Protein AF-A0A835YXX0-F1 (afdb_monomer_lite)

Foldseek 3Di:
DVVVQVVDPPNQAAPEEAAAFPPRDDDSRYHHPDDAWLVVPDPDDDPVNVVCCVVPVLCCLQCQQVVVDPVVSVVVVVVLVCCRVGLRDFPLDDDDGDDDPPSCPVVCCVPPVCNGGDVVQEEEDAACQVAPNDPPHPHRRRHSYYHYPPHDPVRCVVCVVVVSCVRHPPDDPDDDD

Organism: NCBI:txid303371

Structure (mmCIF, N/CA/C/O backbone):
data_AF-A0A835YXX0-F1
#
_entry.id   AF-A0A835YXX0-F1
#
loop_
_atom_site.group_PDB
_atom_site.id
_atom_site.type_symbol
_atom_site.label_atom_id
_atom_site.label_alt_id
_atom_site.label_comp_id
_atom_site.label_asym_id
_atom_site.label_entity_id
_atom_site.label_seq_id
_atom_site.pdbx_PDB_ins_code
_atom_site.Cartn_x
_atom_site.Cartn_y
_atom_site.Cartn_z
_atom_site.occupancy
_atom_site.B_iso_or_equiv
_atom_site.auth_seq_id
_atom_site.auth_comp_id
_atom_site.auth_asym_id
_atom_site.auth_atom_id
_atom_site.pdbx_PDB_model_num
ATOM 1 N N . PHE A 1 1 ? 25.281 10.749 -30.511 1.00 73.44 1 PHE A N 1
ATOM 2 C CA . PHE A 1 1 ? 24.303 10.268 -29.516 1.00 73.44 1 PHE A CA 1
ATOM 3 C C . PHE A 1 1 ? 23.213 9.397 -30.138 1.00 73.44 1 PHE A C 1
ATOM 5 O O . PHE A 1 1 ? 23.322 8.194 -30.010 1.00 73.44 1 PHE A O 1
ATOM 12 N N . ILE A 1 2 ? 22.204 9.932 -30.852 1.00 80.12 2 ILE A N 1
ATOM 13 C CA . ILE A 1 2 ? 21.102 9.095 -31.399 1.00 80.12 2 ILE A CA 1
ATOM 14 C C . ILE A 1 2 ? 21.614 8.022 -32.373 1.00 80.12 2 ILE A C 1
ATOM 16 O O . ILE A 1 2 ? 21.200 6.874 -32.293 1.00 80.12 2 ILE A O 1
ATOM 20 N N . LYS A 1 3 ? 22.549 8.381 -33.262 1.00 79.38 3 LYS A N 1
ATOM 21 C CA . LYS A 1 3 ? 23.158 7.426 -34.203 1.00 79.38 3 LYS A CA 1
ATOM 22 C C . LYS A 1 3 ? 23.943 6.323 -33.491 1.00 79.38 3 LYS A C 1
ATOM 24 O O . LYS A 1 3 ? 23.839 5.178 -33.895 1.00 79.38 3 LYS A O 1
ATOM 29 N N . ASP A 1 4 ? 24.658 6.675 -32.426 1.00 80.62 4 ASP A N 1
ATOM 30 C CA . ASP A 1 4 ? 25.449 5.723 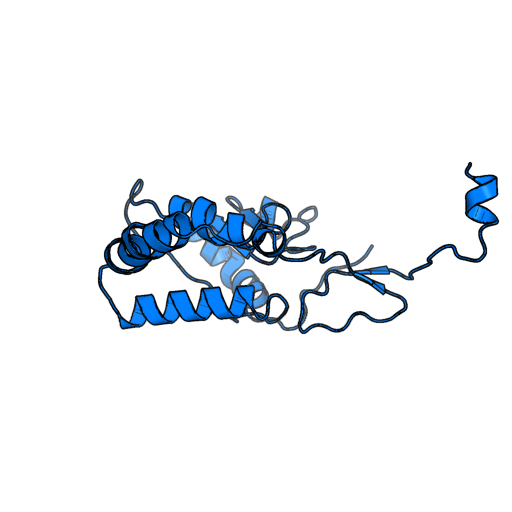-31.640 1.00 80.62 4 ASP A CA 1
ATOM 31 C C . ASP A 1 4 ? 24.534 4.766 -30.856 1.00 80.62 4 ASP A C 1
ATOM 33 O O . ASP A 1 4 ? 24.804 3.577 -30.803 1.00 80.62 4 ASP A O 1
ATOM 37 N N . TRP A 1 5 ? 23.402 5.260 -30.336 1.00 78.38 5 TRP A N 1
ATOM 38 C CA . TRP A 1 5 ? 22.388 4.443 -29.655 1.00 78.38 5 TRP A CA 1
ATOM 39 C C . TRP A 1 5 ? 21.662 3.473 -30.598 1.00 78.38 5 TRP A C 1
ATOM 41 O O . TRP A 1 5 ? 21.375 2.345 -30.223 1.00 78.38 5 TRP A O 1
ATOM 51 N N . MET A 1 6 ? 21.388 3.888 -31.839 1.00 77.25 6 MET A N 1
ATOM 52 C CA . MET A 1 6 ? 20.780 3.009 -32.850 1.00 77.25 6 MET A CA 1
ATOM 53 C C . MET A 1 6 ? 21.742 1.941 -33.391 1.00 77.25 6 MET A C 1
ATOM 55 O O . MET A 1 6 ? 21.287 0.994 -34.026 1.00 77.25 6 MET A O 1
ATOM 59 N N . MET A 1 7 ? 23.051 2.124 -33.204 1.00 82.88 7 MET A N 1
ATOM 60 C CA . MET A 1 7 ? 24.098 1.188 -33.632 1.00 82.88 7 MET A CA 1
ATOM 61 C C . MET A 1 7 ? 24.572 0.272 -32.499 1.00 82.88 7 MET A C 1
ATOM 63 O O . MET A 1 7 ? 25.449 -0.557 -32.725 1.00 82.88 7 MET A O 1
ATOM 67 N N . ASP A 1 8 ? 24.023 0.432 -31.297 1.00 84.12 8 ASP A N 1
ATOM 68 C CA . ASP A 1 8 ? 24.349 -0.395 -30.143 1.00 84.12 8 ASP A CA 1
ATOM 69 C C . ASP A 1 8 ? 23.656 -1.762 -30.272 1.00 84.12 8 ASP A C 1
ATOM 71 O O . ASP A 1 8 ? 22.429 -1.857 -30.210 1.00 84.12 8 ASP A O 1
ATOM 75 N N . GLU A 1 9 ? 24.440 -2.821 -30.487 1.00 81.56 9 GLU A N 1
ATOM 76 C CA . GLU A 1 9 ? 23.938 -4.199 -30.603 1.00 81.56 9 GLU A CA 1
ATOM 77 C C . GLU A 1 9 ? 23.382 -4.738 -29.272 1.00 81.56 9 GLU A C 1
ATOM 79 O O . GLU A 1 9 ? 22.570 -5.664 -29.280 1.00 81.56 9 GLU A O 1
ATOM 84 N N . ASP A 1 10 ? 23.749 -4.124 -28.140 1.00 83.06 10 ASP A N 1
ATOM 85 C CA . ASP A 1 10 ? 23.280 -4.484 -26.800 1.00 83.06 10 ASP A CA 1
ATOM 86 C C . ASP A 1 10 ? 22.044 -3.667 -26.367 1.00 83.06 10 ASP A C 1
ATOM 88 O O . ASP A 1 10 ? 21.599 -3.743 -25.210 1.00 83.06 10 ASP A O 1
ATOM 92 N N . VAL A 1 11 ? 21.453 -2.875 -27.277 1.00 82.75 11 VAL A N 1
ATOM 93 C CA . VAL A 1 11 ? 20.273 -2.066 -26.965 1.00 82.75 11 VAL A CA 1
ATOM 94 C C . VAL A 1 11 ? 19.095 -2.957 -26.571 1.00 82.75 11 VAL A C 1
ATOM 96 O O . VAL A 1 11 ? 18.605 -3.805 -27.319 1.00 82.75 11 VAL A O 1
ATOM 99 N N . ARG A 1 12 ? 18.596 -2.745 -25.353 1.00 81.62 12 ARG A N 1
ATOM 100 C CA . ARG A 1 12 ? 17.437 -3.484 -24.853 1.00 81.62 12 ARG A CA 1
ATOM 101 C C . ARG A 1 12 ? 16.183 -3.022 -25.581 1.00 81.62 12 ARG A C 1
ATOM 103 O O . ARG A 1 12 ? 15.818 -1.849 -25.512 1.00 81.62 12 ARG A O 1
ATOM 110 N N . THR A 1 13 ? 15.511 -3.962 -26.229 1.00 84.94 13 THR A N 1
ATOM 111 C CA . THR A 1 13 ? 14.230 -3.756 -26.905 1.00 84.94 13 THR A CA 1
ATOM 112 C C . THR A 1 13 ? 13.159 -4.608 -26.235 1.00 84.94 13 THR A C 1
ATOM 114 O O . THR A 1 13 ? 13.409 -5.742 -25.832 1.00 84.94 13 THR A O 1
ATOM 117 N N . TYR A 1 14 ? 11.975 -4.025 -26.070 1.00 87.25 14 TYR A N 1
ATOM 118 C CA . TYR A 1 14 ? 10.814 -4.658 -25.452 1.00 87.25 14 TYR A CA 1
ATOM 119 C C . TYR A 1 14 ? 9.582 -4.329 -26.289 1.00 87.25 14 TYR A C 1
ATOM 121 O O . TYR A 1 14 ? 9.492 -3.233 -26.846 1.00 87.25 14 TYR A O 1
ATOM 129 N N . ASP A 1 15 ? 8.632 -5.255 -26.342 1.00 88.94 15 ASP A N 1
ATOM 130 C CA . ASP A 1 15 ? 7.392 -5.101 -27.103 1.00 88.94 15 ASP A CA 1
ATOM 131 C C . ASP A 1 15 ? 6.415 -4.165 -26.383 1.00 88.94 15 ASP A C 1
ATOM 133 O O . ASP A 1 15 ? 5.690 -3.397 -27.016 1.00 88.94 15 ASP A O 1
ATOM 137 N N . CYS A 1 16 ? 6.393 -4.215 -25.047 1.00 85.75 16 CYS A N 1
ATOM 138 C CA . CYS A 1 16 ? 5.541 -3.369 -24.221 1.00 85.75 16 CYS A CA 1
ATOM 139 C C . CYS A 1 16 ? 6.114 -3.126 -22.815 1.00 85.75 16 CYS A C 1
ATOM 141 O O . CYS A 1 16 ? 7.094 -3.741 -22.381 1.00 85.75 16 CYS A O 1
ATOM 143 N N . LEU A 1 17 ? 5.479 -2.190 -22.109 1.00 88.00 17 LEU A N 1
ATOM 144 C CA . LEU A 1 17 ? 5.702 -1.905 -20.695 1.00 88.00 17 LEU A CA 1
ATOM 145 C C . LEU A 1 17 ? 4.563 -2.530 -19.884 1.00 88.00 17 LEU A C 1
ATOM 147 O O . LEU A 1 17 ? 3.403 -2.372 -20.266 1.00 88.00 17 LEU A O 1
ATOM 151 N N . ASP A 1 18 ? 4.877 -3.162 -18.756 1.00 88.44 18 ASP A N 1
ATOM 152 C CA . ASP A 1 18 ? 3.865 -3.700 -17.842 1.00 88.44 18 ASP A CA 1
ATOM 153 C C . ASP A 1 18 ? 4.310 -3.582 -16.379 1.00 88.44 18 ASP A C 1
ATOM 155 O O . ASP A 1 18 ? 5.498 -3.471 -16.080 1.00 88.44 18 ASP A O 1
ATOM 159 N N . PHE A 1 19 ? 3.369 -3.599 -15.441 1.00 88.81 19 PHE A N 1
ATOM 160 C CA . PHE A 1 19 ? 3.649 -3.557 -14.012 1.00 88.81 19 PHE A CA 1
ATOM 161 C C . PHE A 1 19 ? 3.489 -4.932 -13.388 1.00 88.81 19 PHE A C 1
ATOM 163 O O . PHE A 1 19 ? 2.383 -5.368 -13.077 1.00 88.81 19 PHE A O 1
ATOM 170 N N . LEU A 1 20 ? 4.622 -5.592 -13.158 1.00 91.56 20 LEU A N 1
ATOM 171 C CA . LEU A 1 20 ? 4.680 -6.988 -12.739 1.00 91.56 20 LEU A CA 1
ATOM 172 C C . LEU A 1 20 ? 5.396 -7.118 -11.382 1.00 91.56 20 LEU A C 1
ATOM 174 O O . LEU A 1 20 ? 6.533 -7.595 -11.316 1.00 91.56 20 LEU A O 1
ATOM 178 N N . PRO A 1 21 ? 4.785 -6.655 -10.274 1.00 92.31 21 PRO A N 1
ATOM 179 C CA . PRO A 1 21 ? 5.305 -6.902 -8.936 1.00 92.31 21 PRO A CA 1
ATOM 180 C C . PRO A 1 21 ? 5.284 -8.402 -8.582 1.00 92.31 21 PRO A C 1
ATOM 182 O O . PRO A 1 21 ? 4.361 -9.121 -8.972 1.00 92.31 21 PRO A O 1
ATOM 185 N N . PRO A 1 22 ? 6.250 -8.901 -7.789 1.00 92.25 22 PRO A N 1
ATOM 186 C CA . PRO A 1 22 ? 6.268 -10.290 -7.339 1.00 92.25 22 PRO A CA 1
ATOM 187 C C . PRO A 1 22 ? 4.958 -10.691 -6.642 1.00 92.25 22 PRO A C 1
ATOM 189 O O . PRO A 1 22 ? 4.424 -9.902 -5.863 1.00 92.25 22 PRO A O 1
ATOM 192 N N . PRO A 1 23 ? 4.434 -11.908 -6.861 1.00 91.75 23 PRO A N 1
ATOM 193 C CA . PRO A 1 23 ? 5.087 -13.048 -7.510 1.00 91.75 23 PRO A CA 1
ATOM 194 C C . PRO A 1 23 ? 4.886 -13.131 -9.036 1.00 91.75 23 PRO A C 1
ATOM 196 O O . PRO A 1 23 ? 5.187 -14.175 -9.618 1.00 91.75 23 PRO A O 1
ATOM 199 N N . LEU A 1 24 ? 4.371 -12.080 -9.686 1.00 90.56 24 LEU A N 1
ATOM 200 C CA . LEU A 1 24 ? 4.191 -12.069 -11.139 1.00 90.56 24 LEU A CA 1
ATOM 201 C C . LEU A 1 24 ? 5.542 -12.240 -11.845 1.00 90.56 24 LEU A C 1
ATOM 203 O O . LEU A 1 24 ? 6.556 -11.678 -11.428 1.00 90.56 24 LEU A O 1
ATOM 207 N N . GLN A 1 25 ? 5.549 -13.044 -12.906 1.00 90.62 25 GLN A N 1
ATOM 208 C CA . GLN A 1 25 ? 6.741 -13.314 -13.704 1.00 90.62 25 GLN A CA 1
ATOM 209 C C . GLN A 1 25 ? 6.799 -12.339 -14.873 1.00 90.62 25 GLN A C 1
ATOM 211 O O . GLN A 1 25 ? 5.803 -12.159 -15.567 1.00 90.62 25 GLN A O 1
ATOM 216 N N . CYS A 1 26 ? 7.964 -11.732 -15.097 1.00 89.62 26 CYS A N 1
ATOM 217 C CA . CYS A 1 26 ? 8.183 -10.836 -16.226 1.00 89.62 26 CYS A CA 1
ATOM 218 C C . CYS A 1 26 ? 8.631 -11.633 -17.457 1.00 89.62 26 CYS A C 1
ATOM 220 O O . CYS A 1 26 ? 9.711 -12.231 -17.412 1.00 89.62 26 CYS A O 1
ATOM 222 N N . PRO A 1 27 ? 7.856 -11.642 -18.558 1.00 90.94 27 PRO A N 1
ATOM 223 C CA . PRO A 1 27 ? 8.320 -12.185 -19.829 1.00 90.94 27 PRO A CA 1
ATOM 224 C C . PRO A 1 27 ? 9.552 -11.424 -20.339 1.00 90.94 27 PRO A C 1
ATOM 226 O O . PRO A 1 27 ? 9.725 -10.241 -20.048 1.00 90.94 27 PRO A O 1
ATOM 229 N N . SER A 1 28 ? 10.401 -12.079 -21.133 1.00 90.25 28 SER A N 1
ATOM 230 C CA . SER A 1 28 ? 11.650 -11.482 -21.634 1.00 90.25 28 SER A CA 1
ATOM 231 C C . SER A 1 28 ? 11.436 -10.306 -22.589 1.00 90.25 28 SER A C 1
ATOM 233 O O . SER A 1 28 ? 12.310 -9.455 -22.712 1.00 90.25 28 SER A O 1
ATOM 235 N N . ASN A 1 29 ? 10.288 -10.264 -23.266 1.00 90.19 29 ASN A N 1
ATOM 236 C CA . ASN A 1 29 ? 9.906 -9.221 -24.214 1.00 90.19 29 ASN A CA 1
ATOM 237 C C . ASN A 1 29 ? 9.126 -8.063 -23.567 1.00 90.19 29 ASN A C 1
ATOM 239 O O . ASN A 1 29 ? 8.717 -7.144 -24.270 1.00 90.19 29 ASN A O 1
ATOM 243 N N . VAL A 1 30 ? 8.925 -8.081 -22.246 1.00 89.88 30 VAL A N 1
ATOM 244 C CA . VAL A 1 30 ? 8.189 -7.046 -21.509 1.00 89.88 30 VAL A CA 1
ATOM 245 C C . VAL A 1 30 ? 9.139 -6.314 -20.572 1.00 89.88 30 VAL A C 1
ATOM 247 O O . VAL A 1 30 ? 9.938 -6.930 -19.867 1.00 89.88 30 VAL A O 1
ATOM 250 N N . TYR A 1 31 ? 9.043 -4.988 -20.532 1.00 89.75 31 TYR A N 1
ATOM 251 C CA . TYR A 1 31 ? 9.752 -4.201 -19.533 1.00 89.75 31 TYR A CA 1
ATOM 252 C C . TYR A 1 31 ? 8.897 -4.047 -18.274 1.00 89.75 31 TYR A C 1
ATOM 254 O O . TYR A 1 31 ? 7.833 -3.426 -18.308 1.00 89.75 31 TYR A O 1
ATOM 262 N N . ASN A 1 32 ? 9.388 -4.567 -17.148 1.00 91.69 32 ASN A N 1
ATOM 263 C CA . ASN A 1 32 ? 8.717 -4.424 -15.862 1.00 91.69 32 ASN A CA 1
ATOM 264 C C . ASN A 1 32 ? 8.890 -3.010 -15.283 1.00 91.69 32 ASN A C 1
ATOM 266 O O . ASN A 1 32 ? 9.995 -2.589 -14.941 1.00 91.69 32 ASN A O 1
ATOM 270 N N . CYS A 1 33 ? 7.785 -2.297 -15.100 1.00 90.50 33 CYS A N 1
ATOM 271 C CA . CYS A 1 33 ? 7.735 -0.992 -14.453 1.00 90.50 33 CYS A CA 1
ATOM 272 C C . CYS A 1 33 ? 7.754 -1.060 -12.918 1.00 90.50 33 CYS A C 1
ATOM 274 O O . CYS A 1 33 ? 7.877 -0.017 -12.273 1.00 90.50 33 CYS A O 1
ATOM 276 N N . TYR A 1 34 ? 7.635 -2.245 -12.310 1.00 91.75 34 TYR A N 1
ATOM 277 C CA . TYR A 1 34 ? 7.808 -2.410 -10.871 1.00 91.75 34 TYR A CA 1
ATOM 278 C C . TYR A 1 34 ? 9.291 -2.360 -10.492 1.00 91.75 34 TYR A C 1
ATOM 280 O O . TYR A 1 34 ? 10.098 -3.169 -10.941 1.00 91.75 34 TYR A O 1
ATOM 288 N N . TYR A 1 35 ? 9.642 -1.431 -9.606 1.00 90.19 35 TYR A N 1
ATOM 289 C CA . TYR A 1 35 ? 11.027 -1.178 -9.197 1.00 90.19 35 TYR A CA 1
ATOM 290 C C . TYR A 1 35 ? 11.304 -1.503 -7.721 1.00 90.19 35 TYR A C 1
ATOM 292 O O . TYR A 1 35 ? 12.325 -1.076 -7.174 1.00 90.19 35 TYR A O 1
ATOM 300 N N . GLY A 1 36 ? 10.416 -2.251 -7.065 1.00 92.44 36 GLY A N 1
ATOM 301 C CA . GLY A 1 36 ? 10.552 -2.601 -5.652 1.00 92.44 36 GLY A CA 1
ATOM 302 C C . GLY A 1 36 ? 9.859 -1.622 -4.706 1.00 92.44 36 GLY A C 1
ATOM 303 O O . GLY A 1 36 ? 9.634 -0.457 -5.037 1.00 92.44 36 GLY A O 1
ATOM 304 N N . LEU A 1 37 ? 9.551 -2.112 -3.505 1.00 93.19 37 LEU A N 1
ATOM 305 C CA . LEU A 1 37 ? 8.986 -1.315 -2.418 1.00 93.19 37 LEU A CA 1
ATOM 306 C C . LEU A 1 37 ? 9.967 -0.233 -1.956 1.00 93.19 37 LEU A C 1
ATOM 308 O O . LEU A 1 37 ? 11.177 -0.463 -1.900 1.00 93.19 37 LEU A O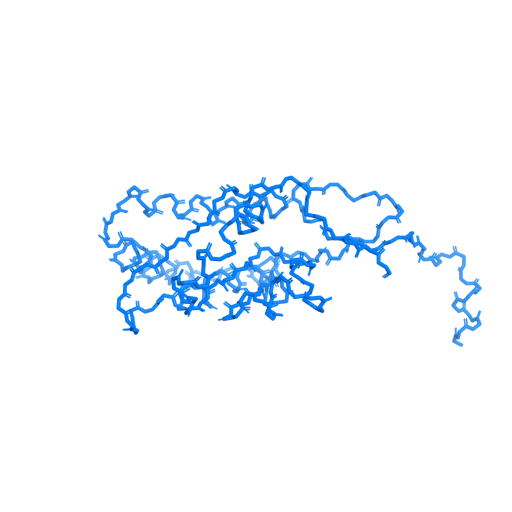 1
ATOM 312 N N . ALA A 1 38 ? 9.442 0.923 -1.553 1.00 92.00 38 ALA A N 1
ATOM 313 C CA . ALA A 1 38 ? 10.259 1.997 -0.992 1.00 92.00 38 ALA A CA 1
ATOM 314 C C . ALA A 1 38 ? 11.015 1.551 0.271 1.00 92.00 38 ALA A C 1
ATOM 316 O O . ALA A 1 38 ? 12.201 1.854 0.403 1.00 92.00 38 ALA A O 1
ATOM 317 N N . VAL A 1 39 ? 10.378 0.755 1.140 1.00 88.75 39 VAL A N 1
ATOM 318 C CA . VAL A 1 39 ? 11.006 0.246 2.372 1.00 88.75 39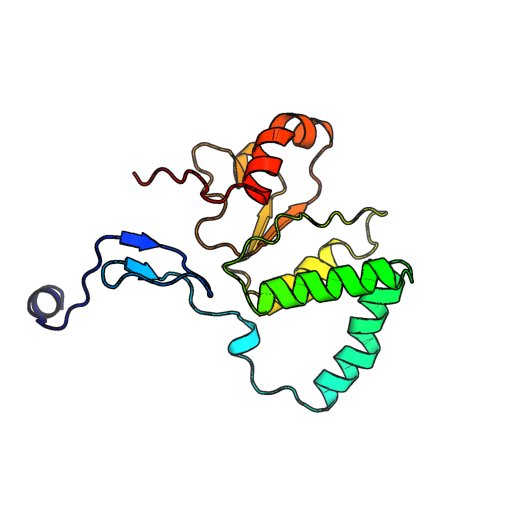 VAL A CA 1
ATOM 319 C C . VAL A 1 39 ? 12.236 -0.625 2.105 1.00 88.75 39 VAL A C 1
ATOM 321 O O . VAL A 1 39 ? 13.192 -0.587 2.870 1.00 88.75 39 VAL A O 1
ATOM 324 N N . ALA A 1 40 ? 12.266 -1.356 0.986 1.00 89.50 40 ALA A N 1
ATOM 325 C CA . ALA A 1 40 ? 13.377 -2.245 0.641 1.00 89.50 40 ALA A CA 1
ATOM 326 C C . ALA A 1 40 ? 14.669 -1.490 0.274 1.00 89.50 40 ALA A C 1
ATOM 328 O O . ALA A 1 40 ? 15.722 -2.103 0.122 1.00 89.50 40 ALA A O 1
ATOM 329 N N . ARG A 1 41 ? 14.584 -0.166 0.100 1.00 88.50 41 ARG A N 1
ATOM 330 C CA . ARG A 1 41 ? 15.710 0.717 -0.235 1.00 88.50 41 ARG A CA 1
ATOM 331 C C . ARG A 1 41 ? 16.232 1.494 0.971 1.00 88.50 41 ARG A C 1
ATOM 333 O O . ARG A 1 41 ? 17.203 2.234 0.832 1.00 88.50 41 ARG A O 1
ATOM 340 N N . LEU A 1 42 ? 15.568 1.380 2.119 1.00 87.81 42 LEU A N 1
ATOM 341 C CA . LEU A 1 42 ? 16.000 2.023 3.351 1.00 87.81 42 LEU A CA 1
ATOM 342 C C . LEU A 1 42 ? 17.183 1.257 3.961 1.00 87.81 42 LEU A C 1
ATOM 344 O O . LEU A 1 42 ? 17.315 0.050 3.739 1.00 87.81 42 LEU A O 1
ATOM 348 N N . PRO A 1 43 ? 18.059 1.939 4.721 1.00 88.12 43 PRO A N 1
ATOM 349 C CA . PRO A 1 43 ? 19.071 1.252 5.511 1.00 88.12 43 PRO A CA 1
ATOM 350 C C . PRO A 1 43 ? 18.413 0.297 6.514 1.00 88.12 43 PRO A C 1
ATOM 352 O O . PRO A 1 43 ? 17.233 0.429 6.844 1.00 88.12 43 PRO A O 1
ATOM 355 N N . ALA A 1 44 ? 19.193 -0.664 7.010 1.00 86.25 44 ALA A N 1
ATOM 356 C CA . ALA A 1 44 ? 18.736 -1.530 8.088 1.00 86.25 44 ALA A CA 1
ATOM 357 C C . ALA A 1 44 ? 18.266 -0.686 9.283 1.00 86.25 44 ALA A C 1
ATOM 359 O O . ALA A 1 44 ? 18.916 0.299 9.638 1.00 86.25 44 ALA A O 1
ATOM 360 N N . ALA A 1 45 ? 17.144 -1.094 9.878 1.00 84.75 45 ALA A N 1
ATOM 361 C CA . ALA A 1 45 ? 16.551 -0.411 11.018 1.00 84.75 45 ALA A CA 1
ATOM 362 C C . ALA A 1 45 ? 17.552 -0.323 12.178 1.00 84.75 45 ALA A C 1
ATOM 364 O O . ALA A 1 45 ? 18.183 -1.320 12.549 1.00 84.75 45 ALA A O 1
ATOM 365 N N . ALA A 1 46 ? 17.685 0.867 12.756 1.00 86.56 46 ALA A N 1
ATOM 366 C CA . ALA A 1 46 ? 18.400 1.051 14.006 1.00 86.56 46 ALA A CA 1
ATOM 367 C C . ALA A 1 46 ? 17.597 0.419 15.161 1.00 86.56 46 ALA A C 1
ATOM 369 O O . ALA A 1 46 ? 16.375 0.288 15.065 1.00 86.56 46 ALA A O 1
ATOM 370 N N . PRO A 1 47 ? 18.239 0.061 16.288 1.00 84.44 47 PRO A N 1
ATOM 371 C CA . PRO A 1 47 ? 17.524 -0.439 17.466 1.00 84.44 47 PRO A CA 1
ATOM 372 C C . PRO A 1 47 ? 16.391 0.490 17.929 1.00 84.44 47 PRO A C 1
ATOM 374 O O . PRO A 1 47 ? 15.321 0.015 18.294 1.00 84.44 47 PRO A O 1
ATOM 377 N N . THR A 1 48 ? 16.596 1.805 17.823 1.00 83.25 48 THR A N 1
ATOM 378 C CA . THR A 1 48 ? 15.589 2.830 18.136 1.00 83.25 48 THR A CA 1
ATOM 379 C C . THR A 1 48 ? 14.360 2.754 17.232 1.00 83.25 48 THR A C 1
ATOM 381 O O . THR A 1 48 ? 13.247 2.928 17.711 1.00 83.25 48 THR A O 1
ATOM 384 N N . ASP A 1 49 ? 14.524 2.418 15.949 1.00 84.50 49 ASP A N 1
ATOM 385 C CA . ASP A 1 49 ? 13.395 2.287 15.016 1.00 84.50 49 ASP A CA 1
ATOM 386 C C . ASP A 1 49 ? 12.507 1.089 15.389 1.00 84.50 49 ASP A C 1
ATOM 388 O O . ASP A 1 49 ? 11.285 1.113 15.224 1.00 84.50 49 ASP A O 1
ATOM 392 N N . VAL A 1 50 ? 13.123 0.022 15.911 1.00 83.81 50 VAL A N 1
ATOM 393 C CA . VAL A 1 50 ? 12.407 -1.154 16.418 1.00 83.81 50 VAL A CA 1
ATOM 394 C C . VAL A 1 50 ? 11.657 -0.801 17.703 1.00 83.81 50 VAL A C 1
ATOM 396 O O . VAL A 1 50 ? 10.499 -1.187 17.859 1.00 83.81 50 VAL A O 1
ATOM 399 N N . GLU A 1 51 ? 12.273 -0.036 18.605 1.00 85.44 51 GLU A N 1
ATOM 400 C CA . GLU A 1 51 ? 11.607 0.462 19.814 1.00 85.44 51 GLU A CA 1
ATOM 401 C C . GLU A 1 51 ? 10.399 1.344 19.472 1.00 85.44 51 GLU A C 1
ATOM 403 O O . GLU A 1 51 ? 9.314 1.102 20.001 1.00 85.44 51 GLU A O 1
ATOM 408 N N . ASP A 1 52 ? 10.531 2.278 18.527 1.00 84.62 52 ASP A N 1
ATOM 409 C CA . ASP A 1 52 ? 9.434 3.145 18.077 1.00 84.62 52 ASP A CA 1
ATOM 410 C C . ASP A 1 52 ? 8.294 2.353 17.418 1.00 84.62 52 ASP A C 1
ATOM 412 O O . ASP A 1 52 ? 7.108 2.615 17.659 1.00 84.62 52 ASP A O 1
ATOM 416 N N . LEU A 1 53 ? 8.623 1.333 16.619 1.00 84.50 53 LEU A N 1
ATOM 417 C CA . LEU A 1 53 ? 7.630 0.429 16.039 1.00 84.50 53 LEU A CA 1
ATOM 418 C C . LEU A 1 53 ? 6.805 -0.255 17.138 1.00 84.50 53 LEU A C 1
ATOM 420 O O . LEU A 1 53 ? 5.572 -0.239 17.089 1.00 84.50 53 LEU A O 1
ATOM 424 N N . HIS A 1 54 ? 7.475 -0.835 18.134 1.00 86.50 54 HIS A N 1
ATOM 425 C CA . HIS A 1 54 ? 6.829 -1.565 19.224 1.00 86.50 54 HIS A CA 1
ATOM 426 C C . HIS A 1 54 ? 6.127 -0.652 20.241 1.00 86.50 54 HIS A C 1
ATOM 428 O O . HIS A 1 54 ? 5.098 -1.045 20.789 1.00 86.50 54 HIS A O 1
ATOM 434 N N . GLY A 1 55 ? 6.659 0.544 20.491 1.00 87.69 55 GLY A N 1
ATOM 435 C CA . GLY A 1 55 ? 6.169 1.485 21.499 1.00 87.69 55 GLY A CA 1
ATOM 436 C C . GLY A 1 55 ? 5.096 2.450 20.998 1.00 87.69 55 GLY A C 1
ATOM 437 O O . GLY A 1 55 ? 4.272 2.905 21.791 1.00 87.69 55 GLY A O 1
ATOM 438 N N . HIS A 1 56 ? 5.066 2.745 19.696 1.00 86.56 56 HIS A N 1
ATOM 439 C CA . HIS A 1 56 ? 4.172 3.761 19.137 1.00 86.56 56 HIS A CA 1
ATOM 440 C C . HIS A 1 56 ? 3.310 3.236 17.992 1.00 86.56 56 HIS A C 1
ATOM 442 O O . HIS A 1 56 ? 2.084 3.334 18.060 1.00 86.56 56 HIS A O 1
ATOM 448 N N . VAL A 1 57 ? 3.911 2.642 16.960 1.00 87.38 57 VAL A N 1
ATOM 449 C CA . VAL A 1 57 ? 3.173 2.274 15.739 1.00 87.38 57 VAL A CA 1
ATOM 450 C C . VAL A 1 57 ? 2.218 1.102 15.981 1.00 87.38 57 VAL A C 1
ATOM 452 O O . VAL A 1 57 ? 1.038 1.195 15.642 1.00 87.38 57 VAL A O 1
ATOM 455 N N . LEU A 1 58 ? 2.694 0.010 16.588 1.00 90.06 58 LEU A N 1
ATOM 456 C CA . LEU A 1 58 ? 1.862 -1.167 16.859 1.00 90.06 58 LEU A CA 1
ATOM 457 C C . LEU A 1 58 ? 0.732 -0.877 17.870 1.00 90.06 58 LEU A C 1
ATOM 459 O O . LEU A 1 58 ? -0.408 -1.251 17.580 1.00 90.06 58 LEU A O 1
ATOM 463 N N . PRO A 1 59 ? 0.973 -0.171 18.996 1.00 91.50 59 PRO A N 1
ATOM 464 C CA . PRO A 1 59 ? -0.102 0.245 19.897 1.00 91.50 59 PRO A CA 1
ATOM 465 C C . PRO A 1 59 ? -1.111 1.173 19.221 1.00 91.50 59 PRO A C 1
ATOM 467 O O . PRO A 1 59 ? -2.311 0.967 19.360 1.00 91.50 59 PRO A O 1
ATOM 470 N N . PHE A 1 60 ? -0.661 2.134 18.406 1.00 89.06 60 PHE A N 1
ATOM 471 C CA . PHE A 1 60 ? -1.569 2.987 17.636 1.00 89.06 60 PHE A CA 1
ATOM 472 C C . PHE A 1 60 ? -2.467 2.168 16.694 1.00 89.06 60 PHE A C 1
ATOM 474 O O . PHE A 1 60 ? -3.684 2.364 16.657 1.00 89.06 60 PHE A O 1
ATOM 481 N N . MET A 1 61 ? -1.893 1.209 15.961 1.00 89.00 61 MET A N 1
ATOM 482 C CA . MET A 1 61 ? -2.665 0.326 15.083 1.00 89.00 61 MET A CA 1
ATOM 483 C C . MET A 1 61 ? -3.685 -0.521 15.858 1.00 89.00 61 MET A C 1
ATOM 485 O O . MET A 1 61 ? -4.805 -0.718 15.388 1.00 89.00 61 MET A O 1
ATOM 489 N N . ARG A 1 62 ? -3.325 -1.027 17.038 1.00 92.75 62 ARG A N 1
ATOM 490 C CA . ARG A 1 62 ? -4.217 -1.858 17.852 1.00 92.75 62 ARG A CA 1
ATOM 491 C C . ARG A 1 62 ? -5.303 -1.033 18.538 1.00 92.75 62 ARG A C 1
ATOM 493 O O . ARG A 1 62 ? -6.489 -1.299 18.356 1.00 92.75 62 ARG A O 1
ATOM 500 N N . ASP A 1 63 ? -4.898 -0.041 19.316 1.00 90.81 63 ASP A N 1
ATOM 501 C CA . ASP A 1 63 ? -5.764 0.628 20.283 1.00 90.81 63 ASP A CA 1
ATOM 502 C C . ASP A 1 63 ? -6.577 1.747 19.630 1.00 90.81 63 ASP A C 1
ATOM 504 O O . ASP A 1 63 ? -7.743 1.929 19.970 1.00 90.81 63 ASP A O 1
ATOM 508 N N . ILE A 1 64 ? -6.005 2.452 18.646 1.00 87.38 64 ILE A N 1
ATOM 509 C CA . ILE A 1 64 ? -6.678 3.570 17.969 1.00 87.38 64 ILE A CA 1
ATOM 510 C C . ILE A 1 64 ? -7.369 3.097 16.691 1.00 87.38 64 ILE A C 1
ATOM 512 O O . ILE A 1 64 ? -8.576 3.255 16.539 1.00 87.38 64 ILE A O 1
ATOM 516 N N . MET A 1 65 ? -6.628 2.477 15.771 1.00 86.56 65 MET A N 1
ATOM 517 C CA . MET A 1 65 ? -7.164 2.089 14.459 1.00 86.56 65 MET A CA 1
ATOM 518 C C . MET A 1 65 ? -8.108 0.882 14.541 1.00 86.56 65 MET A C 1
ATOM 520 O O . MET A 1 65 ? -9.112 0.846 13.833 1.00 86.56 65 MET A O 1
ATOM 524 N N . CYS A 1 66 ? -7.806 -0.094 15.399 1.00 90.38 66 CYS A N 1
ATOM 525 C CA . CYS A 1 66 ? -8.632 -1.292 15.572 1.00 90.38 66 CYS A CA 1
ATOM 526 C C . CYS A 1 66 ? -9.512 -1.239 16.830 1.00 90.38 66 CYS A C 1
ATOM 528 O O . CYS A 1 66 ? -10.173 -2.230 17.138 1.00 90.38 66 CYS A O 1
ATOM 530 N N . ASN A 1 67 ? -9.544 -0.106 17.544 1.00 91.31 67 ASN A N 1
ATOM 531 C CA . ASN A 1 67 ? -10.332 0.097 18.765 1.00 91.31 67 ASN A CA 1
ATOM 532 C C . ASN A 1 67 ? -10.121 -1.017 19.816 1.00 91.31 67 ASN A C 1
ATOM 534 O O . ASN A 1 67 ? -11.074 -1.541 20.394 1.00 91.31 67 ASN A O 1
ATOM 538 N N . GLY A 1 68 ? -8.874 -1.469 19.983 1.00 93.38 68 GLY A N 1
ATOM 539 C CA . GLY A 1 68 ? -8.505 -2.552 20.899 1.00 93.38 68 GLY A CA 1
ATOM 540 C C . GLY A 1 68 ? -8.997 -3.947 20.484 1.00 93.38 68 GLY A C 1
ATOM 541 O O . GLY A 1 68 ? -8.871 -4.895 21.257 1.00 93.38 68 GLY A O 1
ATOM 542 N N . ASN A 1 69 ? -9.566 -4.109 19.284 1.00 95.50 69 ASN A N 1
ATOM 543 C CA . ASN A 1 69 ? -10.036 -5.401 18.796 1.00 95.50 69 ASN A CA 1
ATOM 544 C C . ASN A 1 69 ? -8.878 -6.221 18.211 1.00 95.50 69 ASN A C 1
ATOM 546 O O . ASN A 1 69 ? -8.443 -6.001 17.078 1.00 95.50 69 ASN A O 1
ATOM 550 N N . ASP A 1 70 ? -8.427 -7.218 18.970 1.00 95.56 70 ASP A N 1
ATOM 551 C CA . ASP A 1 70 ? -7.290 -8.064 18.598 1.00 95.56 70 ASP A CA 1
ATOM 552 C C . ASP A 1 70 ? -7.507 -8.853 17.297 1.00 95.56 70 ASP A C 1
ATOM 554 O O . ASP A 1 70 ? -6.561 -9.040 16.532 1.00 95.56 70 ASP A O 1
ATOM 558 N N . ALA A 1 71 ? -8.736 -9.288 17.001 1.00 96.19 71 ALA A N 1
ATOM 559 C CA . ALA A 1 71 ? -9.023 -10.029 15.772 1.00 96.19 71 ALA A CA 1
ATOM 560 C C . ALA A 1 71 ? -8.899 -9.132 14.530 1.00 96.19 71 ALA A C 1
ATOM 562 O O . ALA A 1 71 ? -8.295 -9.531 13.531 1.00 96.19 71 ALA A O 1
ATOM 563 N N . VAL A 1 72 ? -9.423 -7.904 14.608 1.00 93.94 72 VAL A N 1
ATOM 564 C CA . VAL A 1 72 ? -9.303 -6.903 13.536 1.00 93.94 72 VAL A CA 1
ATOM 565 C C . VAL A 1 72 ? -7.847 -6.478 13.371 1.00 93.94 72 VAL A C 1
ATOM 567 O O . VAL A 1 72 ? -7.338 -6.460 12.252 1.00 93.94 72 VAL A O 1
ATOM 570 N N . TYR A 1 73 ? -7.147 -6.222 14.475 1.00 94.19 73 TYR A N 1
ATOM 571 C CA . TYR A 1 73 ? -5.732 -5.863 14.461 1.00 94.19 73 TYR A CA 1
ATOM 572 C C . TYR A 1 73 ? -4.869 -6.932 13.782 1.00 94.19 73 TYR A C 1
ATOM 574 O O . TYR A 1 73 ? -4.126 -6.627 12.847 1.00 94.19 73 TYR A O 1
ATOM 582 N N . GLN A 1 74 ? -5.028 -8.201 14.167 1.00 95.62 74 GLN A N 1
ATOM 583 C CA . GLN A 1 74 ? -4.315 -9.311 13.530 1.00 95.62 74 GLN A CA 1
ATOM 584 C C . GLN A 1 74 ? -4.636 -9.434 12.038 1.00 95.62 74 GLN A C 1
ATOM 586 O O . GLN A 1 74 ? -3.760 -9.789 11.247 1.00 95.62 74 GLN A O 1
ATOM 591 N N . TYR A 1 75 ? -5.879 -9.162 11.637 1.00 95.12 75 TYR A N 1
ATOM 592 C CA . TYR A 1 75 ? -6.266 -9.174 10.231 1.00 95.12 75 TYR A CA 1
ATOM 593 C C . TYR A 1 75 ? -5.562 -8.068 9.440 1.00 95.12 75 TYR A C 1
ATOM 595 O O . TYR A 1 75 ? -4.941 -8.355 8.419 1.00 95.12 75 TYR A O 1
ATOM 603 N N . VAL A 1 76 ? -5.589 -6.829 9.938 1.00 92.44 76 VAL A N 1
ATOM 604 C CA . VAL A 1 76 ? -4.916 -5.680 9.310 1.00 92.44 76 VAL A CA 1
ATOM 605 C C . VAL A 1 76 ? -3.412 -5.925 9.189 1.00 92.44 76 VAL A C 1
ATOM 607 O O . VAL A 1 76 ? -2.826 -5.653 8.143 1.00 92.44 76 VAL A O 1
ATOM 610 N N . GLN A 1 77 ? -2.779 -6.491 10.220 1.00 92.25 77 GLN A N 1
ATOM 611 C CA . GLN A 1 77 ? -1.363 -6.860 10.157 1.00 92.25 77 GLN A CA 1
ATOM 612 C C . GLN A 1 77 ? -1.079 -7.899 9.065 1.00 92.25 77 GLN A C 1
ATOM 614 O O . GLN A 1 77 ? -0.101 -7.763 8.332 1.00 92.25 77 GLN A O 1
ATOM 619 N N . LYS A 1 78 ? -1.928 -8.926 8.933 1.00 93.81 78 LYS A N 1
ATOM 620 C CA . LYS A 1 78 ? -1.793 -9.950 7.886 1.00 93.81 78 LYS A CA 1
ATOM 621 C C . LYS A 1 78 ? -2.036 -9.384 6.488 1.00 93.81 78 LYS A C 1
ATOM 623 O O . LYS A 1 78 ? -1.313 -9.760 5.571 1.00 93.81 78 LYS A O 1
ATOM 628 N N . ASP A 1 79 ? -3.004 -8.482 6.322 1.00 92.75 79 ASP A N 1
ATOM 629 C CA . ASP A 1 79 ? -3.242 -7.779 5.054 1.00 92.75 79 ASP A CA 1
ATOM 630 C C . ASP A 1 79 ? -2.011 -6.955 4.654 1.00 92.75 79 ASP A C 1
ATOM 632 O O . ASP A 1 79 ? -1.497 -7.114 3.545 1.00 92.75 79 ASP A O 1
ATOM 636 N N . LEU A 1 80 ? -1.458 -6.167 5.583 1.00 91.38 80 LEU A N 1
ATOM 637 C CA . LEU A 1 80 ? -0.242 -5.391 5.344 1.00 91.38 80 LEU A CA 1
ATOM 638 C C . LEU A 1 80 ? 0.955 -6.290 5.000 1.00 91.38 80 LEU A C 1
ATOM 640 O O . LEU A 1 80 ? 1.660 -6.029 4.025 1.00 91.38 80 LEU A O 1
ATOM 644 N N . ALA A 1 81 ? 1.159 -7.374 5.754 1.00 92.38 81 ALA A N 1
ATOM 645 C CA . ALA A 1 81 ? 2.217 -8.344 5.489 1.00 92.38 81 ALA A CA 1
ATOM 646 C C . ALA A 1 81 ? 2.067 -8.980 4.100 1.00 92.38 81 ALA A C 1
ATOM 648 O O . ALA A 1 81 ? 3.039 -9.036 3.349 1.00 92.38 81 ALA A O 1
ATOM 649 N N . ASN A 1 82 ? 0.852 -9.385 3.719 1.00 92.62 82 ASN A N 1
ATOM 650 C CA . ASN A 1 82 ? 0.582 -9.964 2.407 1.00 92.62 82 ASN A CA 1
ATOM 651 C C . ASN A 1 82 ? 0.878 -8.970 1.273 1.00 92.62 82 ASN A C 1
ATOM 653 O O . ASN A 1 82 ? 1.502 -9.349 0.288 1.00 92.62 82 ASN A O 1
ATOM 657 N N . ARG A 1 83 ? 0.514 -7.690 1.424 1.00 92.06 83 ARG A N 1
ATOM 658 C CA . ARG A 1 83 ? 0.820 -6.647 0.425 1.00 92.06 83 ARG A CA 1
ATOM 659 C C . ARG A 1 83 ? 2.318 -6.385 0.274 1.00 92.06 83 ARG A C 1
ATOM 661 O O . ARG A 1 83 ? 2.780 -6.128 -0.831 1.00 92.06 83 ARG A O 1
ATOM 668 N N . VAL A 1 84 ? 3.074 -6.439 1.369 1.00 91.81 84 VAL A N 1
ATOM 669 C CA . VAL A 1 84 ? 4.532 -6.236 1.351 1.00 91.81 84 VAL A CA 1
ATOM 670 C C . VAL A 1 84 ? 5.255 -7.463 0.785 1.00 91.81 84 VAL A C 1
ATOM 672 O O . VAL A 1 84 ? 6.187 -7.328 -0.001 1.00 91.81 84 VAL A O 1
ATOM 675 N N . GLN A 1 85 ? 4.832 -8.669 1.161 1.00 93.12 85 GLN A N 1
ATOM 676 C CA . GLN A 1 85 ? 5.497 -9.914 0.766 1.00 93.12 85 GLN A CA 1
ATOM 677 C C . GLN A 1 85 ? 5.089 -10.393 -0.635 1.00 93.12 85 GLN A C 1
ATOM 679 O O . GLN A 1 85 ? 5.891 -11.019 -1.325 1.00 93.12 85 GLN A O 1
ATOM 684 N N . GLN A 1 86 ? 3.850 -10.121 -1.053 1.00 93.12 86 GLN A N 1
ATOM 685 C CA . GLN A 1 86 ? 3.268 -10.551 -2.328 1.00 93.12 86 GLN A CA 1
ATOM 686 C C . GLN A 1 86 ? 2.556 -9.378 -3.034 1.00 93.12 86 GLN A C 1
ATOM 688 O O . GLN A 1 86 ? 1.351 -9.452 -3.272 1.00 93.12 86 GLN A O 1
ATOM 693 N N . PRO A 1 87 ? 3.271 -8.290 -3.387 1.00 92.19 87 PRO A N 1
ATOM 694 C CA . PRO A 1 87 ? 2.668 -7.067 -3.930 1.00 92.19 87 PRO A CA 1
ATOM 695 C C . PRO A 1 87 ? 1.862 -7.261 -5.226 1.00 92.19 87 PRO A C 1
ATOM 697 O O . PRO A 1 87 ? 0.930 -6.506 -5.481 1.00 92.19 87 PRO A O 1
ATOM 700 N N . GLY A 1 88 ? 2.178 -8.272 -6.038 1.00 90.50 88 GLY A N 1
ATOM 701 C CA . GLY A 1 88 ? 1.428 -8.623 -7.250 1.00 90.50 88 GLY A CA 1
ATOM 702 C C . GLY A 1 88 ? 0.251 -9.559 -7.042 1.00 90.50 88 GLY A C 1
ATOM 703 O O . GLY A 1 88 ? -0.454 -9.868 -7.999 1.00 90.50 88 GLY A O 1
ATOM 704 N N . LYS A 1 89 ? 0.007 -10.009 -5.810 1.00 90.00 89 LYS A N 1
ATOM 705 C CA . LYS A 1 89 ? -1.184 -10.782 -5.478 1.00 90.00 89 LYS A CA 1
ATOM 706 C C . LYS A 1 89 ? -2.259 -9.844 -4.942 1.00 90.00 89 LYS A C 1
ATOM 708 O O . LYS A 1 89 ? -2.106 -9.263 -3.868 1.00 90.00 89 LYS A O 1
ATOM 713 N N . LYS A 1 90 ? -3.381 -9.742 -5.657 1.00 86.00 90 LYS A N 1
ATOM 714 C CA . LYS A 1 90 ? -4.552 -9.019 -5.151 1.00 86.00 90 LYS A CA 1
ATOM 715 C C . LYS A 1 90 ? -5.028 -9.624 -3.831 1.00 86.00 90 LYS A C 1
ATOM 717 O O . LYS A 1 90 ? -5.099 -10.842 -3.671 1.00 86.00 90 LYS A O 1
ATOM 722 N N . THR A 1 91 ? -5.373 -8.753 -2.887 1.00 87.81 91 THR A N 1
ATOM 723 C CA . THR A 1 91 ? -5.939 -9.156 -1.592 1.00 87.81 91 THR A CA 1
ATOM 724 C C . THR A 1 91 ? -7.405 -9.563 -1.707 1.00 87.81 91 THR A C 1
ATOM 726 O O . THR A 1 91 ? -7.908 -10.218 -0.801 1.00 87.81 91 THR A O 1
ATOM 729 N N . ASN A 1 92 ? -8.088 -9.174 -2.795 1.00 89.56 92 ASN A N 1
ATOM 730 C CA . ASN A 1 92 ? -9.537 -9.313 -2.990 1.00 89.56 92 ASN A CA 1
ATOM 731 C C . ASN A 1 92 ? -10.363 -8.671 -1.864 1.00 89.56 92 ASN A C 1
ATOM 733 O O . ASN A 1 92 ? -11.509 -9.039 -1.620 1.00 89.56 92 ASN A O 1
ATOM 737 N N . VAL A 1 93 ? -9.755 -7.712 -1.162 1.00 90.81 93 VAL A N 1
ATOM 738 C CA . VAL A 1 93 ? -10.308 -7.051 0.017 1.00 90.81 93 VAL A CA 1
ATOM 739 C C . VAL A 1 93 ? -9.946 -5.573 -0.030 1.00 90.81 93 VAL A C 1
ATOM 741 O O . VAL A 1 93 ? -8.778 -5.214 -0.223 1.00 90.81 93 VAL A O 1
ATOM 744 N N . ALA A 1 94 ? -10.946 -4.729 0.215 1.00 90.31 94 ALA A N 1
ATOM 745 C CA . ALA A 1 94 ? -10.771 -3.319 0.531 1.00 90.31 94 ALA A CA 1
ATOM 746 C C . ALA A 1 94 ? -11.014 -3.094 2.029 1.00 90.31 94 ALA A C 1
ATOM 748 O O . ALA A 1 94 ? -12.054 -3.481 2.561 1.00 90.31 94 ALA A O 1
ATOM 749 N N . LEU A 1 95 ? -10.054 -2.463 2.707 1.00 90.06 95 LEU A N 1
ATOM 750 C CA . LEU A 1 95 ? -10.213 -2.042 4.097 1.00 90.06 95 LEU A CA 1
ATOM 751 C C . LEU A 1 95 ? -10.972 -0.713 4.140 1.00 90.06 95 LEU A C 1
ATOM 753 O O . LEU A 1 95 ? -10.599 0.235 3.451 1.00 90.06 95 LEU A O 1
ATOM 757 N N . SER A 1 96 ? -12.019 -0.642 4.962 1.00 87.25 96 SER A N 1
ATOM 758 C CA . SER A 1 96 ? -12.780 0.586 5.197 1.00 87.25 96 SER A CA 1
ATOM 759 C C . SER A 1 96 ? -12.510 1.103 6.605 1.00 87.25 96 SER A C 1
ATOM 761 O O . SER A 1 96 ? -12.708 0.384 7.584 1.00 87.25 96 SER A O 1
ATOM 763 N N . PHE A 1 97 ? -12.059 2.353 6.699 1.00 83.75 97 PHE A N 1
ATOM 764 C CA . PHE A 1 97 ? -11.841 3.045 7.966 1.00 83.75 97 PHE A CA 1
ATOM 765 C C . PHE A 1 97 ? -12.982 4.031 8.194 1.00 83.75 97 PHE A C 1
ATOM 767 O O . PHE A 1 97 ? -13.080 5.047 7.509 1.00 83.75 97 PHE A O 1
ATOM 774 N N . LEU A 1 98 ? -13.844 3.726 9.162 1.00 81.56 98 LEU A N 1
ATOM 775 C CA . LEU A 1 98 ? -14.987 4.552 9.544 1.00 81.56 98 LEU A CA 1
ATOM 776 C C . LEU A 1 98 ? -14.734 5.166 10.920 1.00 81.56 98 LEU A C 1
ATOM 778 O O . LEU A 1 98 ? -14.281 4.491 11.838 1.00 81.56 98 LEU A O 1
ATOM 782 N N . GLY A 1 99 ? -15.023 6.454 11.053 1.00 77.12 99 GLY A N 1
ATOM 783 C CA . GLY A 1 99 ? -14.863 7.203 12.296 1.00 77.12 99 GLY A CA 1
ATOM 784 C C . GLY A 1 99 ? -15.066 8.691 12.055 1.00 77.12 99 GLY A C 1
ATOM 785 O O . GLY A 1 99 ? -15.280 9.098 10.909 1.00 77.12 99 GLY A O 1
ATOM 786 N N . ASP A 1 100 ? -14.938 9.500 13.098 1.00 77.62 100 ASP A N 1
ATOM 787 C CA . ASP A 1 100 ? -15.093 10.952 12.996 1.00 77.62 100 ASP A CA 1
ATOM 788 C C . ASP A 1 100 ? -13.932 11.606 12.229 1.00 77.62 100 ASP A C 1
ATOM 790 O O . ASP A 1 100 ? -12.878 11.004 11.986 1.00 77.62 100 ASP A O 1
ATOM 794 N N . GLU A 1 101 ? -14.126 12.835 11.762 1.00 75.12 101 GLU A N 1
ATOM 795 C CA . GLU A 1 101 ? -13.039 13.616 11.171 1.00 75.12 101 GLU A CA 1
ATOM 796 C C . GLU A 1 101 ? -11.948 13.889 12.223 1.00 75.12 101 GLU A C 1
ATOM 798 O O . GLU A 1 101 ? -12.226 14.022 13.411 1.00 75.12 101 GLU A O 1
ATOM 803 N N . GLY A 1 102 ? -10.679 13.909 11.808 1.00 69.00 102 GLY A N 1
ATOM 804 C CA . GLY A 1 102 ? -9.558 14.158 12.723 1.00 69.00 102 GLY A CA 1
ATOM 805 C C . GLY A 1 102 ? -9.069 12.953 13.543 1.00 69.00 102 GLY A C 1
ATOM 806 O O . GLY A 1 102 ? -8.021 13.057 14.171 1.00 69.00 102 GLY A O 1
ATOM 807 N N . VAL A 1 103 ? -9.714 11.779 13.473 1.00 70.25 103 VAL A N 1
ATOM 808 C CA . VAL A 1 103 ? -9.277 10.560 14.206 1.00 70.25 103 VAL A CA 1
ATOM 809 C C . VAL A 1 103 ? -8.047 9.854 13.608 1.00 70.25 103 VAL A C 1
ATOM 811 O O . VAL A 1 103 ? -7.654 8.786 14.065 1.00 70.25 103 VAL A O 1
ATOM 814 N N . GLY A 1 104 ? -7.433 10.418 12.561 1.00 67.69 104 GLY A N 1
ATOM 815 C CA . GLY A 1 104 ? -6.203 9.874 11.969 1.00 67.69 104 GLY A CA 1
ATOM 816 C C . GLY A 1 104 ? -6.394 8.807 10.880 1.00 67.69 104 GLY A C 1
ATOM 817 O O . GLY A 1 104 ? -5.443 8.107 10.548 1.00 67.69 104 GLY A O 1
ATOM 818 N N . LYS A 1 105 ? -7.571 8.697 10.246 1.00 75.88 105 LYS A N 1
ATOM 819 C CA . LYS A 1 105 ? -7.800 7.751 9.124 1.00 75.88 105 LYS A CA 1
ATOM 820 C C . LYS A 1 105 ? -6.769 7.907 7.994 1.00 75.88 105 LYS A C 1
ATOM 822 O O . LYS A 1 105 ? -6.129 6.945 7.577 1.00 75.88 105 LYS A O 1
ATOM 827 N N . ASN A 1 106 ? -6.532 9.150 7.576 1.00 80.69 106 ASN A N 1
ATOM 828 C CA . ASN A 1 106 ? -5.508 9.483 6.584 1.00 80.69 106 ASN A CA 1
ATOM 829 C C . ASN A 1 106 ? -4.078 9.333 7.117 1.00 80.69 106 ASN A C 1
ATOM 831 O O . ASN A 1 106 ? -3.155 9.137 6.329 1.00 80.69 106 ASN A O 1
ATOM 835 N N . PHE A 1 107 ? -3.881 9.391 8.437 1.00 83.12 107 PHE A N 1
ATOM 836 C CA . PHE A 1 107 ? -2.562 9.218 9.038 1.00 83.12 107 PHE A CA 1
ATOM 837 C C . PHE A 1 107 ? -2.032 7.805 8.778 1.00 83.12 107 PHE A C 1
ATOM 839 O O . PHE A 1 107 ? -0.912 7.652 8.301 1.00 83.12 107 PHE A O 1
ATOM 846 N N . VAL A 1 108 ? -2.864 6.779 8.986 1.00 81.69 108 VAL A N 1
ATOM 847 C CA . VAL A 1 108 ? -2.510 5.375 8.708 1.00 81.69 108 VAL A CA 1
ATOM 848 C C . VAL A 1 108 ? -2.047 5.208 7.260 1.00 81.69 108 VAL A C 1
ATOM 850 O O . VAL A 1 108 ? -0.981 4.652 6.994 1.00 81.69 108 VAL A O 1
ATOM 853 N N . VAL A 1 109 ? -2.829 5.713 6.306 1.00 86.06 109 VAL A N 1
ATOM 854 C CA . VAL A 1 109 ? -2.505 5.579 4.881 1.00 86.06 109 V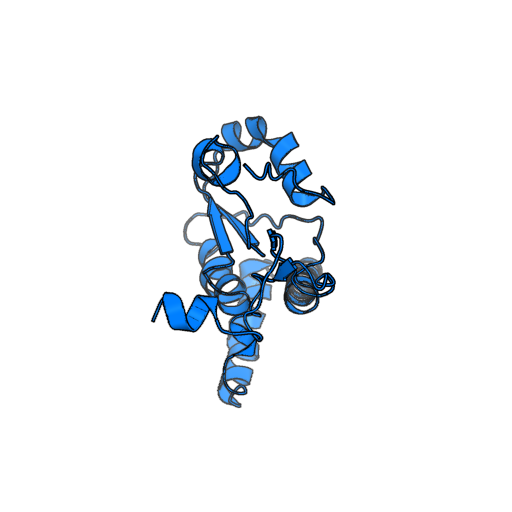AL A CA 1
ATOM 855 C C . VAL A 1 109 ? -1.201 6.309 4.555 1.00 86.06 109 VAL A C 1
ATOM 857 O O . VAL A 1 109 ? -0.303 5.722 3.952 1.00 86.06 109 VAL A O 1
ATOM 860 N N . ASN A 1 110 ? -1.066 7.561 4.992 1.00 87.56 110 ASN A N 1
ATOM 861 C CA . ASN A 1 110 ? 0.052 8.428 4.620 1.00 87.56 110 ASN A CA 1
ATOM 862 C C . ASN A 1 110 ? 1.371 8.084 5.321 1.00 87.56 110 ASN A C 1
ATOM 864 O O . ASN A 1 110 ? 2.427 8.349 4.750 1.00 87.56 110 ASN A O 1
ATOM 868 N N . HIS A 1 111 ? 1.326 7.521 6.530 1.00 86.88 111 HIS A N 1
ATOM 869 C CA . HIS A 1 111 ? 2.516 7.277 7.352 1.00 86.88 111 HIS A CA 1
ATOM 870 C C . HIS A 1 111 ? 2.873 5.799 7.511 1.00 86.88 111 HIS A C 1
ATOM 872 O O . HIS A 1 111 ? 4.006 5.503 7.874 1.00 86.88 111 HIS A O 1
ATOM 878 N N . ILE A 1 112 ? 1.959 4.874 7.200 1.00 87.25 112 ILE A N 1
ATOM 879 C CA . ILE A 1 112 ? 2.237 3.432 7.249 1.00 87.25 112 ILE A CA 1
ATOM 880 C C . ILE A 1 112 ? 2.247 2.861 5.833 1.00 87.25 112 ILE A C 1
ATOM 882 O O . ILE A 1 112 ? 3.289 2.439 5.340 1.00 87.25 112 ILE A O 1
ATOM 886 N N . TYR A 1 113 ? 1.115 2.892 5.130 1.00 89.56 113 TYR A N 1
ATOM 887 C CA . TYR A 1 113 ? 0.995 2.203 3.840 1.00 89.56 113 TYR A CA 1
ATOM 888 C C . TYR A 1 113 ? 1.826 2.856 2.726 1.00 89.56 113 TYR A C 1
ATOM 890 O O . TYR A 1 113 ? 2.585 2.178 2.031 1.00 89.56 113 TYR A O 1
ATOM 898 N N . VAL A 1 114 ? 1.703 4.176 2.551 1.00 90.62 114 VAL A N 1
ATOM 899 C CA . VAL A 1 114 ? 2.388 4.914 1.480 1.00 90.62 114 VAL A CA 1
ATOM 900 C C . VAL A 1 114 ? 3.917 4.858 1.610 1.00 90.62 114 VAL A C 1
ATOM 902 O O . VAL A 1 114 ? 4.560 4.606 0.590 1.00 90.62 114 VAL A O 1
ATOM 905 N N . PRO A 1 115 ? 4.531 5.039 2.797 1.00 90.31 115 PRO A N 1
ATOM 906 C CA . PRO A 1 115 ? 5.983 4.937 2.941 1.00 90.31 115 PRO A CA 1
ATOM 907 C C . PRO A 1 115 ? 6.513 3.516 2.738 1.00 90.31 115 PRO A C 1
ATOM 909 O O . PRO A 1 115 ? 7.613 3.356 2.215 1.00 90.31 115 PRO A O 1
ATOM 912 N N . LEU A 1 116 ? 5.734 2.488 3.096 1.00 89.88 116 LEU A N 1
ATOM 913 C CA . LEU A 1 116 ? 6.125 1.096 2.865 1.00 89.88 116 LEU A CA 1
ATOM 914 C C . LEU A 1 116 ? 6.176 0.769 1.371 1.00 89.88 116 LEU A C 1
ATOM 916 O O . LEU A 1 116 ? 7.162 0.214 0.885 1.00 89.88 116 LEU A O 1
ATOM 920 N N . MET A 1 117 ? 5.125 1.138 0.637 1.00 91.25 117 MET A N 1
ATOM 921 C CA . MET A 1 117 ? 4.993 0.809 -0.782 1.00 91.25 117 MET A CA 1
ATOM 922 C C . MET A 1 117 ? 5.818 1.745 -1.663 1.00 91.25 117 MET A C 1
ATOM 924 O O . MET A 1 117 ? 6.595 1.286 -2.493 1.00 91.25 117 MET A O 1
ATOM 928 N N . GLY A 1 118 ? 5.714 3.050 -1.437 1.00 91.19 118 GLY A N 1
ATOM 929 C CA . GLY A 1 118 ? 6.291 4.096 -2.269 1.00 91.19 118 GLY A CA 1
ATOM 930 C C . GLY A 1 118 ? 5.203 4.941 -2.920 1.00 91.19 118 GLY A C 1
ATOM 931 O O . GLY A 1 118 ? 4.313 4.430 -3.594 1.00 91.19 118 GLY A O 1
ATOM 932 N N . LYS A 1 119 ? 5.303 6.264 -2.748 1.00 88.56 119 LYS A N 1
ATOM 933 C CA . LYS A 1 119 ? 4.284 7.240 -3.170 1.00 88.56 119 LYS A CA 1
ATOM 934 C C . LYS A 1 119 ? 3.869 7.113 -4.637 1.00 88.56 119 LYS A C 1
ATOM 936 O O . LYS A 1 119 ? 2.704 7.287 -4.952 1.00 88.56 119 LYS A O 1
ATOM 941 N N . SER A 1 120 ? 4.807 6.807 -5.524 1.00 86.19 120 SER A N 1
ATOM 942 C CA . SER A 1 120 ? 4.577 6.658 -6.965 1.00 86.19 120 SER A CA 1
ATOM 943 C C . SER A 1 120 ? 3.839 5.376 -7.365 1.00 86.19 120 SER A C 1
ATOM 945 O O . SER A 1 120 ? 3.466 5.261 -8.524 1.00 86.19 120 SER A O 1
ATOM 947 N N . MET A 1 121 ? 3.628 4.438 -6.434 1.00 89.38 121 MET A N 1
ATOM 948 C CA . MET A 1 121 ? 2.792 3.241 -6.614 1.00 89.38 121 MET A CA 1
ATOM 949 C C . MET A 1 121 ? 1.522 3.293 -5.746 1.00 89.38 121 MET A C 1
ATOM 951 O O . MET A 1 121 ? 0.841 2.283 -5.565 1.00 89.38 121 MET A O 1
ATOM 955 N N . CYS A 1 122 ? 1.203 4.457 -5.176 1.00 89.00 122 CYS A N 1
ATOM 956 C CA . CYS A 1 122 ? -0.002 4.678 -4.392 1.00 89.00 122 CYS A CA 1
ATOM 957 C C . CYS A 1 122 ? -0.792 5.831 -5.002 1.00 89.00 122 CYS A C 1
ATOM 959 O O . CYS A 1 122 ? -0.240 6.885 -5.308 1.00 89.00 122 CYS A O 1
ATOM 961 N N . SER A 1 123 ? -2.102 5.663 -5.135 1.00 86.94 123 SER A N 1
ATOM 962 C CA . SER A 1 123 ? -2.992 6.722 -5.610 1.00 86.94 123 SER A CA 1
ATOM 963 C C . SER A 1 123 ? -4.051 7.050 -4.576 1.00 86.94 123 SER A C 1
ATOM 965 O O . SER A 1 123 ? -4.525 6.175 -3.855 1.00 86.94 123 SER A O 1
ATOM 967 N N . LYS A 1 124 ? -4.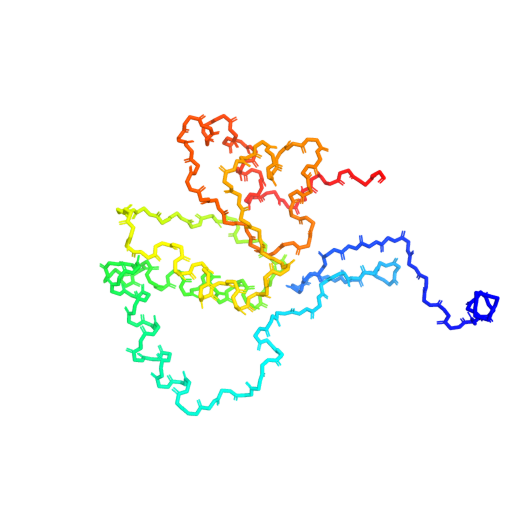422 8.326 -4.512 1.00 85.44 124 LYS A N 1
ATOM 968 C CA . LYS A 1 124 ? -5.535 8.814 -3.704 1.00 85.44 124 LYS A CA 1
ATOM 969 C C . LYS A 1 124 ? -6.623 9.305 -4.651 1.00 85.44 124 LYS A C 1
ATOM 971 O O . LYS A 1 124 ? -6.332 10.109 -5.532 1.00 85.44 124 LYS A O 1
ATOM 976 N N . ALA A 1 125 ? -7.840 8.815 -4.476 1.00 83.81 125 ALA A N 1
ATOM 977 C CA . ALA A 1 125 ? -9.002 9.199 -5.258 1.00 83.81 125 ALA A CA 1
ATOM 978 C C . ALA A 1 125 ? -10.026 9.860 -4.333 1.00 83.81 125 ALA A C 1
ATOM 980 O O . ALA A 1 125 ? -10.502 9.231 -3.389 1.00 83.81 125 ALA A O 1
ATOM 981 N N . ALA A 1 126 ? -10.330 11.127 -4.614 1.00 78.50 126 ALA A N 1
ATOM 982 C CA . ALA A 1 126 ? -11.409 11.882 -3.967 1.00 78.50 126 ALA A CA 1
ATOM 983 C C . ALA A 1 126 ? -12.654 12.008 -4.864 1.00 78.50 126 ALA A C 1
ATOM 985 O O . ALA A 1 126 ? -13.739 12.323 -4.393 1.00 78.50 126 ALA A O 1
ATOM 986 N N . ASP A 1 127 ? -12.489 11.741 -6.161 1.00 79.38 127 ASP A N 1
ATOM 987 C CA . ASP A 1 127 ? -13.550 11.711 -7.165 1.00 79.38 127 ASP A CA 1
ATOM 988 C C . ASP A 1 127 ? -13.332 10.463 -8.023 1.00 79.38 127 ASP A C 1
ATOM 990 O O . ASP A 1 127 ? -12.274 10.314 -8.649 1.00 79.38 127 ASP A O 1
ATOM 994 N N . LEU A 1 128 ? -14.290 9.538 -8.010 1.00 79.06 128 LEU A N 1
ATOM 995 C CA . LEU A 1 128 ? -14.154 8.254 -8.697 1.00 79.06 128 LEU A CA 1
ATOM 996 C C . LEU A 1 128 ? -14.170 8.421 -10.218 1.00 79.06 128 LEU A C 1
ATOM 998 O O . LEU A 1 128 ? -13.446 7.714 -10.919 1.00 79.06 128 LEU A O 1
ATOM 1002 N N . GLU A 1 129 ? -14.948 9.370 -10.733 1.00 77.25 129 GLU A N 1
ATOM 1003 C CA . GLU A 1 129 ? -15.077 9.616 -12.166 1.00 77.25 129 GLU A CA 1
ATOM 1004 C C . GLU A 1 129 ? -13.781 10.196 -12.729 1.00 77.25 129 GLU A C 1
ATOM 1006 O O . GLU A 1 129 ? -13.269 9.710 -13.726 1.00 77.25 129 GLU A O 1
ATOM 1011 N N . HIS A 1 130 ? -13.174 11.179 -12.075 1.00 71.88 130 HIS A N 1
ATOM 1012 C CA . HIS A 1 130 ? -11.934 11.769 -12.574 1.00 71.88 130 HIS A CA 1
ATOM 1013 C C . HIS A 1 130 ? -10.689 10.939 -12.249 1.00 71.88 130 HIS A C 1
ATOM 1015 O O . HIS A 1 130 ? -9.752 10.908 -13.050 1.00 71.88 130 HIS A O 1
ATOM 1021 N N . SER A 1 131 ? -10.665 10.273 -11.093 1.00 71.00 131 SER A N 1
ATOM 1022 C CA . SER A 1 131 ? -9.448 9.625 -10.590 1.00 71.00 131 SER A CA 1
ATOM 1023 C C . SER A 1 131 ? -9.347 8.156 -10.980 1.00 71.00 131 SER A C 1
ATOM 1025 O O . SER A 1 131 ? -8.229 7.649 -11.084 1.00 71.00 131 SER A O 1
ATOM 1027 N N . LEU A 1 132 ? -10.482 7.467 -11.166 1.00 72.69 132 LEU A N 1
ATOM 1028 C CA . LEU A 1 132 ? -10.490 6.018 -11.362 1.00 72.69 132 LEU A CA 1
ATOM 1029 C C . LEU A 1 132 ? -11.262 5.504 -12.576 1.00 72.69 132 LEU A C 1
ATOM 1031 O O . LEU A 1 132 ? -10.865 4.482 -13.105 1.00 72.69 132 LEU A O 1
ATOM 1035 N N . PHE A 1 133 ? -12.351 6.130 -13.020 1.00 70.75 133 PHE A N 1
ATOM 1036 C CA . PHE A 1 133 ? -13.203 5.536 -14.068 1.00 70.75 133 PHE A CA 1
ATOM 1037 C C . PHE A 1 133 ? -13.400 6.415 -15.307 1.00 70.75 133 PHE A C 1
ATOM 1039 O O . PHE A 1 133 ? -14.084 6.034 -16.255 1.00 70.75 133 PHE A O 1
ATOM 1046 N N . GLY A 1 134 ? -12.804 7.600 -15.323 1.00 60.84 134 GLY A N 1
ATOM 1047 C CA . GLY A 1 134 ? -12.915 8.564 -16.406 1.00 60.84 134 GLY A CA 1
ATOM 1048 C C . GLY A 1 134 ? -12.070 8.179 -17.607 1.00 60.84 134 GLY A C 1
ATOM 1049 O O . GLY A 1 134 ? -11.042 7.516 -17.490 1.00 60.84 134 GLY A O 1
ATOM 1050 N N . ARG A 1 135 ? -12.454 8.690 -18.779 1.00 53.53 135 ARG A N 1
ATOM 1051 C CA . ARG A 1 135 ? -11.777 8.432 -20.065 1.00 53.53 135 ARG A CA 1
ATOM 1052 C C . ARG A 1 135 ? -10.272 8.732 -20.090 1.00 53.53 135 ARG A C 1
ATOM 1054 O O . ARG A 1 135 ? -9.573 8.176 -20.928 1.00 53.53 135 ARG A O 1
ATOM 1061 N N . PHE A 1 136 ? -9.795 9.623 -19.221 1.00 49.97 136 PHE A N 1
ATOM 1062 C CA . PHE A 1 136 ? -8.377 9.986 -19.091 1.00 49.97 136 PHE A CA 1
ATOM 1063 C C . PHE A 1 136 ? -7.742 9.477 -17.798 1.00 49.97 136 PHE A C 1
ATOM 1065 O O . PHE A 1 136 ? -6.546 9.665 -17.584 1.00 49.97 136 PHE A O 1
ATOM 1072 N N . SER A 1 137 ? -8.533 8.860 -16.920 1.00 50.97 137 SER A N 1
ATOM 1073 C CA . SER A 1 137 ? -7.986 8.226 -15.736 1.00 50.97 137 SER A CA 1
ATOM 1074 C C . SER A 1 137 ? -7.231 6.978 -16.189 1.00 50.97 137 SER A C 1
ATOM 1076 O O . SER A 1 137 ? -7.747 6.165 -16.953 1.00 50.97 137 SER A O 1
ATOM 1078 N N . CYS A 1 138 ? -5.976 6.851 -15.768 1.00 50.88 138 CYS A N 1
ATOM 1079 C CA . CYS A 1 138 ? -5.261 5.579 -15.765 1.00 50.88 138 CYS A CA 1
ATOM 1080 C C . CYS A 1 138 ? -5.332 5.027 -14.335 1.00 50.88 138 CYS A C 1
ATOM 1082 O O . CYS A 1 138 ? -4.321 5.074 -13.627 1.00 50.88 138 CYS A O 1
ATOM 1084 N N . PRO A 1 139 ? -6.504 4.559 -13.857 1.00 47.19 139 PRO A N 1
ATOM 1085 C CA . PRO A 1 139 ? -6.570 3.848 -12.589 1.00 47.19 139 PRO A CA 1
ATOM 1086 C C . PRO A 1 139 ? -5.592 2.681 -12.639 1.00 47.19 139 PRO A C 1
ATOM 1088 O O . PRO A 1 139 ? -5.642 1.843 -13.534 1.00 47.19 139 PRO A O 1
ATOM 1091 N N . GLY A 1 140 ? -4.690 2.600 -11.671 1.00 52.03 140 GLY A N 1
ATOM 1092 C CA . GLY A 1 140 ? -3.979 1.347 -11.442 1.00 52.03 140 GLY A CA 1
ATOM 1093 C C . GLY A 1 140 ? -2.892 0.984 -12.451 1.00 52.03 140 GLY A C 1
ATOM 1094 O O . GLY A 1 140 ? -2.323 -0.095 -12.305 1.00 52.03 140 GLY A O 1
ATOM 1095 N N . ARG A 1 141 ? -2.513 1.857 -13.401 1.00 63.25 141 ARG A N 1
ATOM 1096 C CA . ARG A 1 141 ? -1.219 1.667 -14.074 1.00 63.25 141 ARG A CA 1
ATOM 1097 C C . ARG A 1 141 ? -0.128 1.905 -13.038 1.00 63.25 141 ARG A C 1
ATOM 1099 O O . ARG A 1 141 ? 0.115 3.032 -12.622 1.00 63.25 141 ARG A O 1
ATOM 1106 N N . ASN A 1 142 ? 0.490 0.813 -12.616 1.00 75.31 142 ASN A N 1
ATOM 1107 C CA . ASN A 1 142 ? 1.633 0.772 -11.717 1.00 75.31 142 ASN A CA 1
ATOM 1108 C C . ASN A 1 142 ? 1.342 1.068 -10.234 1.00 75.31 142 ASN A C 1
ATOM 1110 O O . ASN A 1 142 ? 2.235 1.523 -9.521 1.00 75.31 142 ASN A O 1
ATOM 1114 N N . ASN A 1 143 ? 0.123 0.789 -9.750 1.00 84.69 143 ASN A N 1
ATOM 1115 C CA . ASN A 1 143 ? -0.227 0.981 -8.337 1.00 84.69 143 ASN A CA 1
ATOM 1116 C C . ASN A 1 143 ? -0.351 -0.331 -7.554 1.00 84.69 143 ASN A C 1
ATOM 1118 O O . ASN A 1 143 ? -0.909 -1.312 -8.033 1.00 84.69 143 ASN A O 1
ATOM 1122 N N . LEU A 1 144 ? 0.072 -0.286 -6.292 1.00 89.75 144 LEU A N 1
ATOM 1123 C CA . LEU A 1 144 ? -0.150 -1.312 -5.269 1.00 89.75 144 LEU A CA 1
ATOM 1124 C C . LEU A 1 144 ? -1.297 -0.953 -4.312 1.00 89.75 144 LEU A C 1
ATOM 1126 O O . LEU A 1 144 ? -1.856 -1.830 -3.649 1.00 89.75 144 LEU A O 1
ATOM 1130 N N . LEU A 1 145 ? -1.650 0.333 -4.224 1.00 89.44 145 LEU A N 1
ATOM 1131 C CA . LEU A 1 145 ? -2.684 0.833 -3.324 1.00 89.44 145 LEU A CA 1
ATOM 1132 C C . LEU A 1 145 ? -3.468 1.980 -3.954 1.00 89.44 145 LEU A C 1
ATOM 1134 O O . LEU A 1 145 ? -2.898 2.933 -4.488 1.00 89.44 145 LEU A O 1
ATOM 1138 N N . VAL A 1 146 ? -4.786 1.910 -3.806 1.00 88.94 146 VAL A N 1
ATOM 1139 C CA . VAL A 1 146 ? -5.701 3.013 -4.085 1.00 88.94 146 VAL A CA 1
ATOM 1140 C C . VAL A 1 146 ? -6.420 3.352 -2.784 1.00 88.94 146 VAL A C 1
ATOM 1142 O O . VAL A 1 146 ? -7.085 2.500 -2.201 1.00 88.94 146 VAL A O 1
ATOM 1145 N N . CYS A 1 147 ? -6.259 4.585 -2.317 1.00 88.81 147 CYS A N 1
ATOM 1146 C CA . CYS A 1 147 ? -6.977 5.129 -1.174 1.00 88.81 147 CYS A CA 1
ATOM 1147 C C . CYS A 1 147 ? -8.169 5.943 -1.679 1.00 88.81 147 CYS A C 1
ATOM 1149 O O . CYS A 1 147 ? -7.980 6.934 -2.384 1.00 88.81 147 CYS A O 1
ATOM 1151 N N . LEU A 1 148 ? -9.377 5.515 -1.323 1.00 88.25 148 LEU A N 1
ATOM 1152 C CA . LEU A 1 148 ? -10.600 6.276 -1.553 1.00 88.25 148 LEU A CA 1
ATOM 1153 C C . LEU A 1 148 ? -10.830 7.161 -0.331 1.00 88.25 148 LEU A C 1
ATOM 1155 O O . LEU A 1 148 ? -11.038 6.633 0.761 1.00 88.25 148 LEU A O 1
ATOM 1159 N N . ASP A 1 149 ? -10.773 8.477 -0.501 1.00 84.88 149 ASP A N 1
ATOM 1160 C CA . ASP A 1 149 ? -10.951 9.423 0.601 1.00 84.88 149 ASP A CA 1
ATOM 1161 C C . ASP A 1 149 ? -12.145 10.331 0.332 1.00 84.88 149 ASP A C 1
ATOM 1163 O O . ASP A 1 149 ? -12.311 10.815 -0.783 1.00 84.88 149 ASP A O 1
ATOM 1167 N N . GLU A 1 150 ? -12.976 10.536 1.351 1.00 76.50 150 GLU A N 1
ATOM 1168 C CA . GLU A 1 150 ? -14.147 11.428 1.302 1.00 76.50 150 GLU A CA 1
ATOM 1169 C C . GLU A 1 150 ? -15.155 11.138 0.166 1.00 76.50 150 GLU A C 1
ATOM 1171 O O . GLU A 1 150 ? -15.943 12.002 -0.225 1.00 76.50 150 GLU A O 1
ATOM 1176 N N . ILE A 1 151 ? -15.204 9.896 -0.334 1.00 81.94 151 ILE A N 1
ATOM 1177 C CA . ILE A 1 151 ? -16.183 9.502 -1.355 1.00 81.94 151 ILE A CA 1
ATOM 1178 C C . ILE A 1 151 ? -17.597 9.567 -0.776 1.00 81.94 151 ILE A C 1
ATOM 1180 O O . ILE A 1 151 ? -17.933 8.913 0.215 1.00 81.94 151 ILE A O 1
ATOM 1184 N N . ARG A 1 152 ? -18.464 10.325 -1.448 1.00 83.50 152 ARG A N 1
ATOM 1185 C CA . ARG A 1 152 ? -19.872 10.449 -1.061 1.00 83.50 152 ARG A CA 1
ATOM 1186 C C . ARG A 1 152 ? -20.591 9.106 -1.242 1.00 83.50 152 ARG A C 1
ATOM 1188 O O . ARG A 1 152 ? -20.432 8.482 -2.293 1.00 83.50 152 ARG A O 1
ATOM 1195 N N . PRO A 1 153 ? -21.482 8.698 -0.320 1.00 83.50 153 PRO A N 1
ATOM 1196 C CA . PRO A 1 153 ? -22.207 7.429 -0.436 1.00 83.50 153 PRO A CA 1
ATOM 1197 C C . PRO A 1 153 ? -22.970 7.256 -1.757 1.00 83.50 153 PRO A C 1
ATOM 1199 O O . PRO A 1 153 ? -22.961 6.176 -2.340 1.00 83.50 153 PRO A O 1
ATOM 1202 N N . ALA A 1 154 ? -23.587 8.328 -2.268 1.00 86.19 154 ALA A N 1
ATOM 1203 C CA . ALA A 1 154 ? -24.297 8.301 -3.549 1.00 86.19 154 ALA A CA 1
ATOM 1204 C C . ALA A 1 154 ? -23.365 8.019 -4.743 1.00 86.19 154 ALA A C 1
ATOM 1206 O O . ALA A 1 154 ? -23.754 7.349 -5.696 1.00 86.19 154 ALA A O 1
ATOM 1207 N N . GLU A 1 155 ? -22.129 8.513 -4.683 1.00 84.44 155 GLU A N 1
ATOM 1208 C CA . GLU A 1 155 ? -21.113 8.280 -5.708 1.00 84.44 155 GLU A CA 1
ATOM 1209 C C . GLU A 1 155 ? -20.561 6.854 -5.613 1.00 84.44 155 GLU A C 1
ATOM 1211 O O . GLU A 1 155 ? -20.487 6.157 -6.620 1.00 84.44 155 GLU A O 1
ATOM 1216 N N . MET A 1 156 ? -20.282 6.374 -4.398 1.00 85.38 156 MET A N 1
ATOM 1217 C CA . MET A 1 156 ? -19.865 4.989 -4.165 1.00 85.38 156 MET A CA 1
ATOM 1218 C C . MET A 1 156 ? -20.910 3.983 -4.665 1.00 85.38 156 MET A C 1
ATOM 1220 O O . MET A 1 156 ? -20.550 2.995 -5.295 1.00 85.38 156 MET A O 1
ATOM 1224 N N . ALA A 1 157 ? -22.199 4.256 -4.437 1.00 87.88 157 ALA A N 1
ATOM 1225 C CA . ALA A 1 157 ? -23.293 3.414 -4.919 1.00 87.88 157 ALA A CA 1
ATOM 1226 C C . ALA A 1 157 ? -23.373 3.374 -6.454 1.00 87.88 157 ALA A C 1
ATOM 1228 O O . ALA A 1 157 ? -23.641 2.322 -7.025 1.00 87.88 157 ALA A O 1
ATOM 1229 N N . ARG A 1 158 ? -23.101 4.499 -7.130 1.00 88.88 158 ARG A N 1
ATOM 1230 C CA . ARG A 1 158 ? -23.083 4.579 -8.601 1.00 88.88 158 ARG A CA 1
ATOM 1231 C C . ARG A 1 158 ? -21.972 3.726 -9.220 1.00 88.88 158 ARG A C 1
ATOM 1233 O O . ARG A 1 158 ? -22.180 3.168 -10.290 1.00 88.88 158 ARG A O 1
ATOM 1240 N N . TYR A 1 159 ? -20.819 3.641 -8.558 1.00 87.44 159 TYR A N 1
ATOM 1241 C CA . TYR A 1 159 ? -19.622 2.943 -9.042 1.00 87.44 159 TYR A CA 1
ATOM 1242 C C . TYR A 1 159 ? -19.382 1.591 -8.347 1.00 87.44 159 TYR A C 1
ATOM 1244 O O . TYR A 1 159 ? -18.292 1.032 -8.458 1.00 87.44 159 TYR A O 1
ATOM 1252 N N . TYR A 1 160 ? -20.373 1.062 -7.622 1.00 88.38 160 TYR A N 1
ATOM 1253 C CA . TYR A 1 160 ? -20.210 -0.116 -6.767 1.00 88.38 160 TYR A CA 1
ATOM 1254 C C . TYR A 1 160 ? -19.661 -1.328 -7.527 1.00 88.38 160 TYR A C 1
ATOM 1256 O O . TYR A 1 160 ? -18.634 -1.876 -7.131 1.00 88.38 160 TYR A O 1
ATOM 1264 N N . ASP A 1 161 ? -20.281 -1.691 -8.652 1.00 88.62 161 ASP A N 1
ATOM 1265 C CA . ASP A 1 161 ? -19.860 -2.849 -9.450 1.00 88.62 161 ASP A CA 1
ATOM 1266 C C . ASP A 1 161 ? -18.424 -2.680 -9.968 1.00 88.62 161 ASP A C 1
ATOM 1268 O O . ASP A 1 161 ? -17.604 -3.586 -9.863 1.00 88.62 161 ASP A O 1
ATOM 1272 N N . GLN A 1 162 ? -18.069 -1.474 -10.419 1.00 87.25 162 GLN A N 1
ATOM 1273 C CA . GLN A 1 162 ? -16.725 -1.173 -10.919 1.00 87.25 162 GLN A CA 1
ATOM 1274 C C . GLN A 1 162 ? -15.665 -1.201 -9.806 1.00 87.25 162 GLN A C 1
ATOM 1276 O O . GLN A 1 162 ? -14.524 -1.602 -10.040 1.00 87.25 162 GLN A O 1
ATOM 1281 N N . LEU A 1 163 ? -16.020 -0.790 -8.585 1.00 87.44 163 LEU A N 1
ATOM 1282 C CA . LEU A 1 163 ? -15.153 -0.917 -7.413 1.00 87.44 163 LEU A CA 1
ATOM 1283 C C . LEU A 1 163 ? -14.964 -2.384 -7.019 1.00 87.44 163 LEU A C 1
ATOM 1285 O O . LEU A 1 163 ? -13.844 -2.792 -6.711 1.00 87.44 163 LEU A O 1
ATOM 1289 N N . MET A 1 164 ? -16.031 -3.183 -7.055 1.00 87.12 164 MET A N 1
ATOM 1290 C CA . MET A 1 164 ? -15.956 -4.618 -6.783 1.00 87.12 164 MET A CA 1
ATOM 1291 C C . MET A 1 164 ? -15.078 -5.334 -7.810 1.00 87.12 164 MET A C 1
ATOM 1293 O O . MET A 1 164 ? -14.207 -6.117 -7.422 1.00 87.12 164 MET A O 1
ATOM 1297 N N . ASP A 1 165 ? -15.219 -4.998 -9.090 1.00 87.19 165 ASP A N 1
ATOM 1298 C CA . ASP A 1 165 ? -14.341 -5.487 -10.153 1.00 87.19 165 ASP A CA 1
ATOM 1299 C C . ASP A 1 165 ? -12.890 -5.048 -9.922 1.00 87.19 165 ASP A C 1
ATOM 1301 O O . ASP A 1 165 ? -11.973 -5.862 -10.013 1.00 87.19 165 ASP A O 1
ATOM 1305 N N . LEU A 1 166 ? -12.640 -3.793 -9.533 1.00 85.00 166 LEU A N 1
ATOM 1306 C CA . LEU A 1 166 ? 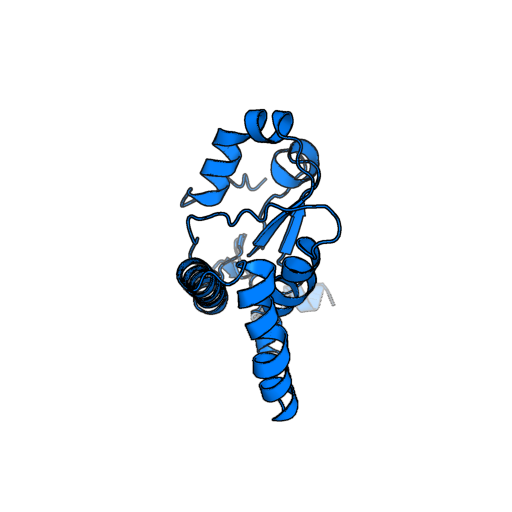-11.284 -3.328 -9.224 1.00 85.00 166 LEU A CA 1
ATOM 1307 C C . LEU A 1 166 ? -10.636 -4.165 -8.107 1.00 85.00 166 LEU A C 1
ATOM 1309 O O . LEU A 1 166 ? -9.460 -4.537 -8.208 1.00 85.00 166 LEU A O 1
ATOM 1313 N N . ILE A 1 167 ? -11.410 -4.495 -7.070 1.00 86.50 167 ILE A N 1
ATOM 1314 C CA . ILE A 1 167 ? -10.959 -5.276 -5.914 1.00 86.50 167 ILE A CA 1
ATOM 1315 C C . ILE A 1 167 ? -10.711 -6.743 -6.287 1.00 86.50 167 ILE A C 1
ATOM 1317 O O . ILE A 1 167 ? -9.725 -7.312 -5.820 1.00 86.50 167 ILE A O 1
ATOM 1321 N N . THR A 1 168 ? -11.575 -7.348 -7.107 1.00 84.81 168 THR A N 1
ATOM 1322 C CA . THR A 1 168 ? -11.650 -8.814 -7.265 1.00 84.81 168 THR A CA 1
ATOM 1323 C C . THR A 1 168 ? -11.217 -9.349 -8.628 1.00 84.81 168 THR A C 1
ATOM 1325 O O . THR A 1 168 ? -10.829 -10.511 -8.717 1.00 84.81 168 THR A O 1
ATOM 1328 N N . ALA A 1 169 ? -11.243 -8.537 -9.688 1.00 77.81 169 ALA A N 1
ATOM 1329 C CA . ALA A 1 169 ? -10.949 -9.012 -11.035 1.00 77.81 169 ALA A CA 1
ATOM 1330 C C . ALA A 1 169 ? -9.487 -9.453 -11.168 1.00 77.81 169 ALA A C 1
ATOM 1332 O O . ALA A 1 169 ? -8.571 -8.721 -10.783 1.00 77.81 169 ALA A O 1
ATOM 1333 N N . GLU A 1 170 ? -9.265 -10.618 -11.775 1.00 66.44 170 GLU A N 1
ATOM 1334 C CA . GLU A 1 170 ? -7.920 -11.147 -12.035 1.00 66.44 170 GLU A CA 1
ATOM 1335 C C . GLU A 1 170 ? -7.181 -10.348 -13.118 1.00 66.44 170 GLU A C 1
ATOM 1337 O O . GLU A 1 170 ? -5.967 -10.181 -13.036 1.00 66.44 170 GLU A O 1
ATOM 1342 N N . MET A 1 171 ? -7.913 -9.781 -14.084 1.00 55.81 171 MET A N 1
ATOM 1343 C CA . MET A 1 171 ? -7.378 -8.876 -15.103 1.00 55.81 171 MET A CA 1
ATOM 1344 C C . MET A 1 171 ? -8.198 -7.588 -15.148 1.00 55.81 171 MET A C 1
ATOM 1346 O O . MET A 1 171 ? -9.384 -7.607 -15.470 1.00 55.81 171 MET A O 1
ATOM 1350 N N . SER A 1 172 ? -7.573 -6.451 -14.845 1.00 51.44 172 SER A N 1
ATOM 1351 C CA . SER A 1 172 ? -8.173 -5.145 -15.126 1.00 51.44 172 SER A CA 1
ATOM 1352 C C . SER A 1 172 ? -8.053 -4.862 -16.622 1.00 51.44 172 SER A C 1
ATOM 1354 O O . SER A 1 172 ? -6.941 -4.865 -17.149 1.00 51.44 172 SER A O 1
ATOM 1356 N N . GLN A 1 173 ? -9.174 -4.612 -17.306 1.00 38.75 173 GLN A N 1
ATOM 1357 C CA . GLN A 1 173 ? -9.174 -4.184 -18.707 1.00 38.75 173 GLN A CA 1
ATOM 1358 C C . GLN A 1 173 ? -8.508 -2.806 -18.829 1.00 38.75 173 GLN A C 1
ATOM 1360 O O . GLN A 1 173 ? -9.150 -1.769 -18.698 1.00 38.75 173 GLN A O 1
ATOM 1365 N N . GLY A 1 174 ? -7.197 -2.790 -19.044 1.00 43.28 174 GLY A N 1
ATOM 1366 C CA . GLY A 1 174 ? -6.486 -1.619 -19.527 1.00 43.28 174 GLY A CA 1
ATOM 1367 C C . GLY A 1 174 ? -6.436 -1.691 -21.043 1.00 43.28 174 GLY A C 1
ATOM 1368 O O . GLY A 1 174 ? -5.657 -2.472 -21.582 1.00 43.28 174 GLY A O 1
ATOM 1369 N N . GLU A 1 175 ? -7.246 -0.900 -21.747 1.00 27.61 175 GLU A N 1
ATOM 1370 C CA . GLU A 1 175 ? -7.001 -0.688 -23.175 1.00 27.61 175 GLU A CA 1
ATOM 1371 C C . GLU A 1 175 ? -5.620 -0.029 -23.329 1.00 27.61 175 GLU A C 1
ATOM 1373 O O . GLU A 1 175 ? -5.364 1.074 -22.828 1.00 27.61 175 GLU A O 1
ATOM 1378 N N . ILE A 1 176 ? -4.711 -0.734 -24.001 1.00 36.25 176 ILE A N 1
ATOM 1379 C CA . ILE A 1 176 ? -3.485 -0.159 -24.545 1.00 36.25 176 ILE A CA 1
ATOM 1380 C C . ILE A 1 176 ? -3.881 0.402 -25.913 1.00 36.25 176 ILE A C 1
ATOM 1382 O O . ILE A 1 176 ? -4.161 -0.358 -26.839 1.00 36.25 176 ILE A O 1
ATOM 1386 N N . LYS A 1 177 ? -3.967 1.728 -26.017 1.00 27.91 177 LYS A N 1
ATOM 1387 C CA . LYS A 1 177 ? -3.893 2.435 -27.298 1.00 27.91 177 LYS A CA 1
ATOM 1388 C C . LYS A 1 177 ? -2.549 3.123 -27.393 1.00 27.91 177 LYS A C 1
ATOM 1390 O O . LYS A 1 177 ? -2.134 3.698 -26.359 1.00 27.91 177 LYS A O 1
#

Secondary structure (DSSP, 8-state):
-HHHHHT-TT----SEEE---TTSPPPTTEEE-----GGGGSPPPPHHHHHHIIIIIHHIIIIIISTT-HHHHHHHHHHHHHHHH-TTS--S--------TTSSHHHHIIIIIHHHH-GGGEEEES-HIIIIISTT--TTTT-SEEEE-S--HHHHHHTHHHHHHHHH-SS------

Sequence (177 aa):
FIKDWMMDEDVRTYDCLDFLPPPLQCPSNVYNCYYGLAVARLPAAAPTDVEDLHGHVLPFMRDIMCNGNDAVYQYVQKDLANRVQQPGKKTNVALSFLGDEGVGKNFVVNHIYVPLMGKSMCSKAADLEHSLFGRFSCPGRNNLLVCLDEIRPAEMARYYDQLMDLITAEMSQGEIK

pLDDT: mean 83.13, std 12.67, range [27.61, 96.19]

Radius of gyration: 19.39 Å; chains: 1; bounding box: 50×28×56 Å